Protein AF-A0A946QIL7-F1 (afdb_monomer)

Nearest PDB structures (foldseek):
  7bkb-assembly1_C  TM=8.533E-01 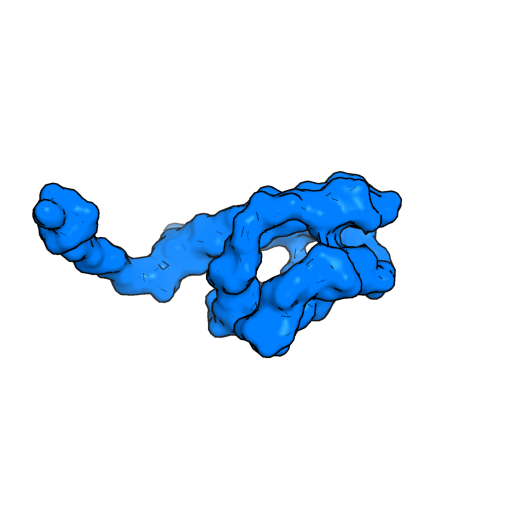 e=1.113E-04  Methanospirillum hungatei JF-1
  5odc-assembly1_I  TM=8.440E-01  e=1.520E-04  Methanothermococcus thermolithotrophicus DSM 2095
  5odh-assembly1_C  TM=8.431E-01  e=1.520E-04  Methanothermococcus thermolithotrophicus DSM 2095
  6wu6-assembly1_B  TM=7.320E-01  e=3.383E-02  Escherichia coli
  8bqs-assembly1_CB  TM=7.536E-01  e=4.317E-01  Tetrahymena thermophila SB210

Secondary structure (DSSP, 8-state):
-HHHHHHHHHHHHHHHHTTT-----HHHHT-TTGGG-SS-HHHHHHHHHHT-HHHHHHS-TTTT-----HHHHT-TT---HHHHHHHHHHHHHHHH-------GGGG-

Radius of gyration: 14.67 Å; Cα contacts (8 Å, |Δi|>4): 109; chains: 1; bounding box: 36×45×31 Å

Solvent-accessible surface area (backbone atoms only — not comparable to full-atom values): 6404 Å² total; per-residue (Å²): 115,69,66,61,56,52,56,52,53,58,52,50,52,45,27,61,61,49,57,82,64,81,74,81,41,57,38,36,77,56,39,86,50,44,90,80,31,80,46,44,58,42,54,47,50,50,37,44,63,73,60,42,54,70,60,59,65,68,48,53,32,52,73,66,58,80,71,78,47,53,38,24,77,62,31,95,75,65,37,58,50,48,59,41,35,52,49,52,42,53,48,39,51,78,73,73,48,77,77,77,76,81,63,80,70,81,84,110

Sequence (108 aa):
MEDLKQKQSLFKDVQKMVQSCIQCGTCSSSCLAVPAMEHTPRHIWRLVQLGYKEEVLNSKTFIYCASCYYCTLRCPRGLPLTQAMAKLKEIAVKTNLKKHKSSMNFYK

Foldseek 3Di:
DVLVVVLLVLLVVLLVLLLPPPLPCQQQVQDPLNVVFQDGLSRLSVCSPVVVLVCSLPRCRLVSDPLPCRSQVPRPVNGPSSVSSVSSVVSSVSPPDDPDPPPPPVVD

Mean predicted aligned error: 6.29 Å

Structure (mmCIF, N/CA/C/O backbone):
data_AF-A0A946QIL7-F1
#
_entry.id   AF-A0A946QIL7-F1
#
loop_
_atom_site.group_PDB
_atom_site.id
_atom_site.type_symbol
_atom_site.label_atom_id
_atom_site.label_alt_id
_atom_site.label_comp_id
_atom_site.label_asym_id
_atom_site.label_entity_id
_atom_site.label_seq_id
_atom_site.pdbx_PDB_ins_code
_atom_site.Cartn_x
_atom_site.Cartn_y
_atom_site.Cartn_z
_atom_site.occupancy
_atom_site.B_iso_or_equiv
_atom_site.auth_seq_id
_atom_site.auth_comp_id
_atom_site.auth_asym_id
_atom_site.auth_atom_id
_atom_site.pdbx_PDB_model_num
ATOM 1 N N . MET A 1 1 ? -21.177 -0.981 17.655 1.00 44.94 1 MET A N 1
ATOM 2 C CA . MET A 1 1 ? -21.022 -2.192 16.808 1.00 44.94 1 MET A CA 1
ATOM 3 C C . MET A 1 1 ? -20.961 -1.851 15.316 1.00 44.94 1 MET A C 1
ATOM 5 O O . MET A 1 1 ? -20.203 -2.516 14.618 1.00 44.94 1 MET A O 1
ATOM 9 N N . GLU A 1 2 ? -21.653 -0.802 14.843 1.00 56.47 2 GLU A N 1
ATOM 10 C CA . GLU A 1 2 ? -21.508 -0.214 13.492 1.00 56.47 2 GLU A CA 1
ATOM 11 C C . GLU A 1 2 ? -20.044 0.022 13.067 1.00 56.47 2 GLU A C 1
ATOM 13 O O . GLU A 1 2 ? -19.617 -0.440 12.008 1.00 56.47 2 GLU A O 1
ATOM 18 N N . ASP A 1 3 ? -19.241 0.655 13.934 1.00 60.06 3 ASP A N 1
ATOM 19 C CA . ASP A 1 3 ? -17.868 1.062 13.603 1.00 60.06 3 ASP A CA 1
ATOM 20 C C . ASP A 1 3 ? -16.953 -0.117 13.249 1.00 60.06 3 ASP A C 1
ATOM 22 O O . ASP A 1 3 ? -16.141 -0.027 12.335 1.00 60.06 3 ASP A O 1
ATOM 26 N N . LEU A 1 4 ? -17.086 -1.262 13.926 1.00 61.38 4 LEU A N 1
ATOM 27 C CA . LEU A 1 4 ? -16.249 -2.445 13.680 1.00 61.38 4 LEU A CA 1
ATOM 28 C C . LEU A 1 4 ? -16.564 -3.104 12.330 1.00 61.38 4 LEU A C 1
ATOM 30 O O . LEU A 1 4 ? -15.641 -3.507 11.617 1.00 61.38 4 LEU A O 1
ATOM 34 N N . LYS A 1 5 ? -17.845 -3.159 11.943 1.00 62.53 5 LYS A N 1
ATOM 35 C CA . LYS A 1 5 ? -18.263 -3.661 10.625 1.00 62.53 5 LYS A CA 1
ATOM 36 C C . LYS A 1 5 ? -17.772 -2.739 9.510 1.00 62.53 5 LYS A C 1
ATOM 38 O O . LYS A 1 5 ? -17.243 -3.219 8.506 1.00 62.53 5 LYS A O 1
ATOM 43 N N . GLN A 1 6 ? -17.840 -1.425 9.722 1.00 67.06 6 GLN A N 1
ATOM 44 C CA . GLN A 1 6 ? -17.341 -0.451 8.757 1.00 67.06 6 GLN A CA 1
ATOM 45 C C . GLN A 1 6 ? -15.816 -0.530 8.596 1.00 67.06 6 GLN A C 1
ATOM 47 O O . GLN A 1 6 ? -15.319 -0.570 7.468 1.00 67.06 6 GLN A O 1
ATOM 52 N N . LYS A 1 7 ? -15.069 -0.692 9.697 1.00 64.81 7 LYS A N 1
ATOM 53 C CA . LYS A 1 7 ? -13.620 -0.961 9.672 1.00 64.81 7 LYS A CA 1
ATOM 54 C C . LYS A 1 7 ? -13.261 -2.196 8.846 1.00 64.81 7 LYS A C 1
ATOM 56 O O . LYS A 1 7 ? -12.256 -2.193 8.140 1.00 64.81 7 LYS A O 1
ATOM 61 N N . GLN A 1 8 ? -14.058 -3.257 8.965 1.00 71.56 8 GLN A N 1
ATOM 62 C CA . GLN A 1 8 ? -13.854 -4.503 8.229 1.00 71.56 8 GLN A CA 1
ATOM 63 C C . GLN A 1 8 ? -14.110 -4.319 6.728 1.00 71.56 8 GLN A C 1
ATOM 65 O O . GLN A 1 8 ? -13.346 -4.826 5.909 1.00 71.56 8 GLN A O 1
ATOM 70 N N . SER A 1 9 ? -15.157 -3.567 6.371 1.00 83.00 9 SER A N 1
ATOM 71 C CA . SER A 1 9 ? -15.525 -3.316 4.974 1.00 83.00 9 SER A CA 1
ATOM 72 C C . SER A 1 9 ? -14.447 -2.535 4.213 1.00 83.00 9 SER A C 1
ATOM 74 O O . SER A 1 9 ? -13.991 -2.997 3.172 1.00 83.00 9 SER A O 1
ATOM 76 N N . LEU A 1 10 ? -13.938 -1.438 4.788 1.00 86.75 10 LEU A N 1
ATOM 77 C CA . LEU A 1 10 ? -12.943 -0.579 4.137 1.00 86.75 10 LEU A CA 1
ATOM 78 C C . LEU A 1 10 ? -11.599 -1.291 3.930 1.00 86.75 10 LEU A C 1
ATOM 80 O O . LEU A 1 10 ? -10.949 -1.126 2.900 1.00 86.75 10 LEU A O 1
ATOM 84 N N . PHE A 1 11 ? -11.172 -2.106 4.900 1.00 92.12 11 PHE A N 1
ATOM 85 C CA . PHE A 1 11 ? -9.936 -2.879 4.763 1.00 92.12 11 PHE A CA 1
ATOM 86 C C . PHE A 1 11 ? -10.051 -3.945 3.665 1.00 92.12 11 PHE A C 1
ATOM 88 O O . PHE A 1 11 ? -9.096 -4.184 2.924 1.00 92.12 11 PHE A O 1
ATOM 95 N N . LYS A 1 12 ? -11.236 -4.548 3.514 1.00 94.62 12 LYS A N 1
ATOM 96 C CA . LYS A 1 12 ? -11.506 -5.536 2.464 1.00 94.62 12 LYS A CA 1
ATOM 97 C C . LYS A 1 12 ? -11.393 -4.930 1.063 1.00 94.62 12 LYS A C 1
ATOM 99 O O . LYS A 1 12 ? -10.975 -5.628 0.141 1.00 94.62 12 LYS A O 1
ATOM 104 N N . ASP A 1 13 ? -11.695 -3.645 0.898 1.00 95.12 13 ASP A N 1
ATOM 105 C CA . ASP A 1 13 ? -11.495 -2.948 -0.377 1.00 95.12 13 ASP A CA 1
ATOM 106 C C . ASP A 1 13 ? -10.008 -2.842 -0.729 1.00 95.12 13 ASP A C 1
ATOM 108 O O . ASP A 1 13 ? -9.614 -3.185 -1.843 1.00 95.12 13 ASP A O 1
ATOM 112 N N . VAL A 1 14 ? -9.159 -2.484 0.241 1.00 96.19 14 VAL A N 1
ATOM 113 C CA . VAL A 1 14 ? -7.698 -2.484 0.050 1.00 96.19 14 VAL A CA 1
ATOM 114 C C . VAL A 1 14 ? -7.193 -3.887 -0.281 1.00 96.19 14 VAL A C 1
ATOM 116 O O . VAL A 1 14 ? -6.375 -4.050 -1.185 1.00 96.19 14 VAL A O 1
ATOM 119 N N . GLN A 1 15 ? -7.713 -4.915 0.395 1.00 97.06 15 GLN A N 1
ATOM 120 C CA . GLN A 1 15 ? -7.352 -6.307 0.126 1.00 97.06 15 GLN A CA 1
ATOM 121 C C . GLN A 1 15 ? -7.672 -6.717 -1.317 1.00 97.06 15 GLN A C 1
ATOM 123 O O . GLN A 1 15 ? -6.831 -7.337 -1.966 1.00 97.06 15 GLN A O 1
ATOM 128 N N . LYS A 1 16 ? -8.831 -6.315 -1.856 1.00 97.50 16 LYS A N 1
ATOM 129 C CA . LYS A 1 16 ? -9.183 -6.535 -3.270 1.00 97.50 16 LYS A CA 1
ATOM 130 C C . LYS A 1 16 ? -8.216 -5.821 -4.217 1.00 97.50 16 LYS A C 1
ATOM 132 O O . LYS A 1 16 ? -7.772 -6.428 -5.187 1.00 97.50 16 LYS A O 1
ATOM 137 N N . MET A 1 17 ? -7.831 -4.576 -3.914 1.00 97.69 17 MET A N 1
ATOM 138 C CA . MET A 1 17 ? -6.898 -3.795 -4.747 1.00 97.69 17 MET A CA 1
ATOM 139 C C . MET A 1 17 ? -5.530 -4.465 -4.917 1.00 97.69 17 MET A C 1
ATOM 141 O O . MET A 1 17 ? -4.854 -4.213 -5.910 1.00 97.69 17 MET A O 1
ATOM 145 N N . VAL A 1 18 ? -5.105 -5.295 -3.957 1.00 97.50 18 VAL A N 1
ATOM 146 C CA . VAL A 1 18 ? -3.799 -5.976 -3.978 1.00 97.50 18 VAL A CA 1
ATOM 147 C C . VAL A 1 18 ? -3.907 -7.502 -4.038 1.00 97.50 18 VAL A C 1
ATOM 149 O O . VAL A 1 18 ? -2.899 -8.193 -3.888 1.00 97.50 18 VAL A O 1
ATOM 152 N N . GLN A 1 19 ? -5.100 -8.051 -4.291 1.00 97.00 19 GLN A N 1
ATOM 153 C CA . GLN A 1 19 ? -5.350 -9.495 -4.240 1.00 97.00 19 GLN A CA 1
ATOM 154 C C . GLN A 1 19 ? -4.452 -10.268 -5.213 1.00 97.00 19 GLN A C 1
ATOM 156 O O . GLN A 1 19 ? -3.900 -11.300 -4.845 1.00 97.00 19 GLN A O 1
ATOM 161 N N . SER A 1 20 ? -4.221 -9.731 -6.416 1.00 97.50 20 SER A N 1
ATOM 162 C CA . SER A 1 20 ? -3.366 -10.350 -7.435 1.00 97.50 20 SER A CA 1
ATOM 163 C C . SER A 1 20 ? -1.871 -10.034 -7.291 1.00 97.50 20 SER A C 1
ATOM 165 O O . SER A 1 20 ? -1.112 -10.215 -8.249 1.00 97.50 20 SER A O 1
ATOM 167 N N . CYS A 1 21 ? -1.430 -9.527 -6.132 1.00 98.19 21 CYS A N 1
ATOM 168 C CA . CYS A 1 21 ? -0.014 -9.325 -5.835 1.00 98.19 21 CYS A CA 1
ATOM 169 C C . CYS A 1 21 ? 0.725 -10.667 -5.762 1.00 98.19 21 CYS A C 1
ATOM 171 O O . CYS A 1 21 ? 0.361 -11.554 -4.992 1.00 98.19 21 CYS A O 1
ATOM 173 N N . ILE A 1 22 ? 1.806 -10.773 -6.536 1.00 98.12 22 ILE A N 1
ATOM 174 C CA . ILE A 1 22 ? 2.657 -11.969 -6.645 1.00 98.12 22 ILE A CA 1
ATOM 175 C C . ILE A 1 22 ? 3.928 -11.890 -5.784 1.00 98.12 22 ILE A C 1
ATOM 177 O O . ILE A 1 22 ? 4.849 -12.672 -5.970 1.00 98.12 22 ILE A O 1
ATOM 181 N N . GLN A 1 23 ? 4.023 -10.907 -4.882 1.00 98.38 23 GLN A N 1
ATOM 182 C CA . GLN A 1 23 ? 5.161 -10.741 -3.963 1.00 98.38 23 GLN A CA 1
ATOM 183 C C . GLN A 1 23 ? 6.545 -10.571 -4.637 1.00 98.38 23 GLN A C 1
ATOM 185 O O . GLN A 1 23 ? 7.573 -10.817 -4.012 1.00 98.38 23 GLN A O 1
ATOM 190 N N . CYS A 1 24 ? 6.590 -10.053 -5.873 1.00 98.38 24 CYS A N 1
ATOM 191 C CA . CYS A 1 24 ? 7.826 -9.848 -6.650 1.00 98.38 24 CYS A CA 1
ATOM 192 C C . CYS A 1 24 ? 8.829 -8.846 -6.045 1.00 98.38 24 CYS A C 1
ATOM 194 O O . CYS A 1 24 ? 10.004 -8.873 -6.382 1.00 98.38 24 CYS A O 1
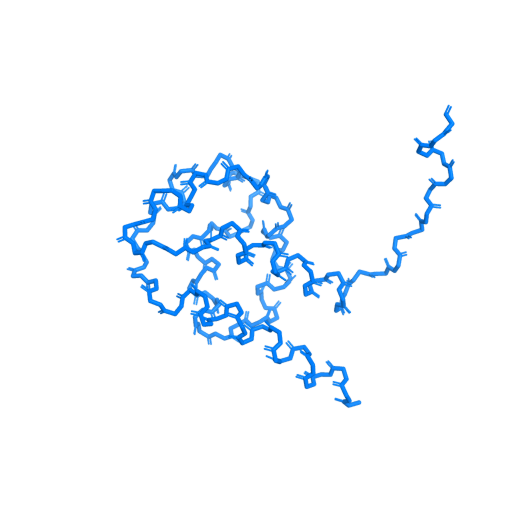ATOM 196 N N . GLY A 1 25 ? 8.383 -7.932 -5.175 1.00 97.75 25 GLY A N 1
ATOM 197 C CA . GLY A 1 25 ? 9.265 -6.979 -4.489 1.00 97.75 25 GLY A CA 1
ATOM 198 C C . GLY A 1 25 ? 9.649 -5.709 -5.254 1.00 97.75 25 GLY A C 1
ATOM 199 O O . GLY A 1 25 ? 10.247 -4.828 -4.642 1.00 97.75 25 GLY A O 1
ATOM 200 N N . THR A 1 26 ? 9.227 -5.526 -6.512 1.00 98.38 26 THR A N 1
ATOM 201 C CA . THR A 1 26 ? 9.513 -4.308 -7.305 1.00 98.38 26 THR A CA 1
ATOM 202 C C . THR A 1 26 ? 9.090 -3.014 -6.603 1.00 98.38 26 THR A C 1
ATOM 204 O O . THR A 1 26 ? 9.747 -1.980 -6.708 1.00 98.38 26 THR A O 1
ATOM 207 N N . CYS A 1 27 ? 7.989 -3.055 -5.849 1.00 97.81 27 CYS A N 1
ATOM 208 C CA . CYS A 1 27 ? 7.527 -1.906 -5.076 1.00 97.81 27 CYS A CA 1
ATOM 209 C C . CYS A 1 27 ? 8.467 -1.548 -3.917 1.00 97.81 27 CYS A C 1
ATOM 211 O O . CYS A 1 27 ? 8.650 -0.363 -3.655 1.00 97.81 27 CYS A O 1
ATOM 213 N N . SER A 1 28 ? 9.071 -2.539 -3.253 1.00 97.44 28 SER A N 1
ATOM 214 C CA . SER A 1 28 ? 10.041 -2.307 -2.181 1.00 97.44 28 SER A CA 1
ATOM 215 C 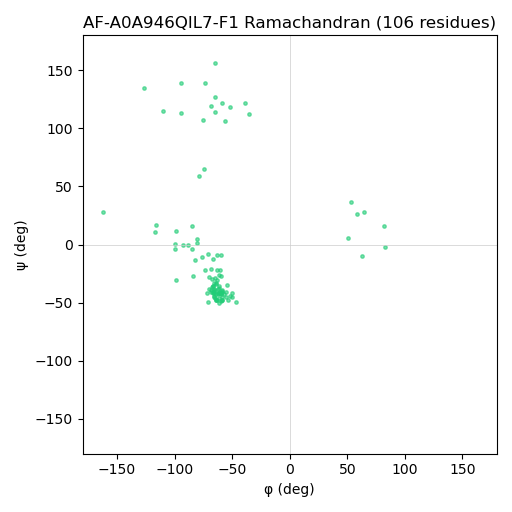C . SER A 1 28 ? 11.358 -1.773 -2.735 1.00 97.44 28 SER A C 1
ATOM 217 O O . SER A 1 28 ? 11.883 -0.821 -2.178 1.00 97.44 28 SER A O 1
ATOM 219 N N . SER A 1 29 ? 11.856 -2.305 -3.857 1.00 97.19 29 SER A N 1
ATOM 220 C CA . SER A 1 29 ? 13.083 -1.781 -4.477 1.00 97.19 29 SER A CA 1
ATOM 221 C C . SER A 1 29 ? 12.913 -0.367 -5.042 1.00 97.19 29 SER A C 1
ATOM 223 O O . SER A 1 29 ? 13.861 0.407 -5.061 1.00 97.19 29 SER A O 1
ATOM 225 N N . SER A 1 30 ? 11.701 -0.004 -5.471 1.00 96.75 30 SER A N 1
ATOM 226 C CA . SER A 1 30 ? 11.405 1.332 -6.008 1.00 96.75 30 SER A CA 1
ATOM 227 C C . SER A 1 30 ? 11.147 2.395 -4.933 1.00 96.75 30 SER A C 1
ATOM 229 O O . SER A 1 30 ? 11.039 3.577 -5.259 1.00 96.75 30 SER A O 1
ATOM 231 N N . CYS A 1 31 ? 10.942 2.006 -3.673 1.00 97.19 31 CYS A N 1
ATOM 232 C CA . CYS A 1 31 ? 10.486 2.920 -2.633 1.00 97.19 31 CYS A CA 1
ATOM 233 C C . CYS A 1 31 ? 11.667 3.498 -1.843 1.00 97.19 31 CYS A C 1
ATOM 235 O O . CYS A 1 31 ? 12.314 2.801 -1.070 1.00 97.19 31 CYS A O 1
ATOM 237 N N . LEU A 1 32 ? 11.885 4.809 -1.981 1.00 94.94 32 LEU A N 1
ATOM 238 C CA . LEU A 1 32 ? 12.952 5.536 -1.279 1.00 94.94 32 LEU A CA 1
ATOM 239 C C . LEU A 1 32 ? 12.723 5.644 0.237 1.00 94.94 32 LEU A C 1
ATOM 241 O O . LEU A 1 32 ? 13.667 5.852 0.988 1.00 94.94 32 LEU A O 1
ATOM 245 N N . ALA A 1 33 ? 11.476 5.500 0.691 1.00 95.56 33 ALA A N 1
ATOM 246 C CA . ALA A 1 33 ? 11.104 5.628 2.099 1.00 95.56 33 ALA A CA 1
ATOM 247 C C . ALA A 1 33 ? 11.293 4.332 2.907 1.00 95.56 33 ALA A C 1
ATOM 249 O O . ALA A 1 33 ? 11.097 4.348 4.118 1.00 95.56 33 ALA A O 1
ATOM 250 N N . VAL A 1 34 ? 11.687 3.221 2.267 1.00 95.69 34 VAL A N 1
ATOM 251 C CA . VAL A 1 34 ? 11.892 1.922 2.933 1.00 95.69 34 VAL A CA 1
ATOM 252 C C . VAL A 1 34 ? 12.781 1.997 4.180 1.00 95.69 34 VAL A C 1
ATOM 254 O O . VAL A 1 34 ? 12.391 1.384 5.170 1.00 95.69 34 VAL A O 1
ATOM 257 N N . PRO A 1 35 ? 13.899 2.753 4.211 1.00 94.88 35 PRO A N 1
ATOM 258 C CA . PRO A 1 35 ? 14.739 2.842 5.409 1.00 94.88 35 PRO A CA 1
ATOM 259 C C . PRO A 1 35 ? 14.024 3.401 6.649 1.00 94.88 35 PRO A C 1
ATOM 261 O O . PRO A 1 35 ? 14.465 3.152 7.763 1.00 94.88 35 PRO A O 1
ATOM 264 N N . ALA A 1 36 ? 12.934 4.152 6.463 1.00 93.50 36 ALA A N 1
ATOM 265 C CA . ALA A 1 36 ? 12.139 4.731 7.545 1.00 93.50 36 ALA A CA 1
ATOM 266 C C . ALA A 1 36 ? 10.868 3.921 7.872 1.00 93.50 36 ALA A C 1
ATOM 268 O O . ALA A 1 36 ? 10.133 4.285 8.785 1.00 93.50 36 ALA A O 1
ATOM 269 N N . MET A 1 37 ? 10.569 2.858 7.118 1.00 93.81 37 MET A N 1
ATOM 270 C CA . MET A 1 37 ? 9.357 2.053 7.286 1.00 93.81 37 MET A CA 1
ATOM 271 C C . MET A 1 37 ? 9.605 0.838 8.188 1.00 93.81 37 MET A C 1
ATOM 273 O O . MET A 1 37 ? 10.589 0.128 8.012 1.00 93.81 37 MET A O 1
ATOM 277 N N . GLU A 1 38 ? 8.656 0.525 9.078 1.00 94.38 38 GLU A N 1
ATOM 278 C CA . GLU A 1 38 ? 8.683 -0.712 9.884 1.00 94.38 38 GLU A CA 1
ATOM 279 C C . GLU A 1 38 ? 8.517 -1.969 9.011 1.00 94.38 38 GLU A C 1
ATOM 281 O O . GLU A 1 38 ? 9.125 -3.016 9.243 1.00 94.38 38 GLU A O 1
ATOM 286 N N . HIS A 1 39 ? 7.701 -1.868 7.962 1.00 96.19 39 HIS A N 1
ATOM 287 C CA . HIS A 1 39 ? 7.504 -2.923 6.982 1.00 96.19 39 HIS A CA 1
ATOM 288 C C . HIS A 1 39 ? 7.739 -2.382 5.577 1.00 96.19 39 HIS A C 1
ATOM 290 O O . HIS A 1 39 ? 7.232 -1.337 5.191 1.00 96.19 39 HIS A O 1
ATOM 296 N N . THR A 1 40 ? 8.474 -3.123 4.749 1.00 97.00 40 THR A N 1
ATOM 297 C CA . THR A 1 40 ? 8.600 -2.739 3.336 1.00 97.00 40 THR A CA 1
ATOM 298 C C . THR A 1 40 ? 7.238 -2.832 2.625 1.00 97.00 40 THR A C 1
ATOM 300 O O . THR A 1 40 ? 6.396 -3.638 3.039 1.00 97.00 40 THR A O 1
ATOM 303 N N . PRO A 1 41 ? 7.010 -2.105 1.512 1.00 96.94 41 PRO A N 1
ATOM 304 C CA . PRO A 1 41 ? 5.761 -2.189 0.753 1.00 96.94 41 PRO A CA 1
ATOM 305 C C . PRO A 1 41 ? 5.344 -3.626 0.416 1.00 96.94 41 PRO A C 1
ATOM 307 O O . PRO A 1 41 ? 4.199 -3.999 0.650 1.00 96.94 41 PRO A O 1
ATOM 310 N N . ARG A 1 42 ? 6.280 -4.468 -0.050 1.00 97.94 42 ARG A N 1
ATOM 311 C CA . ARG A 1 42 ? 6.034 -5.900 -0.300 1.00 97.94 42 ARG A CA 1
ATOM 312 C C . ARG A 1 42 ? 5.466 -6.603 0.935 1.00 97.94 42 ARG A C 1
ATOM 314 O O . ARG A 1 42 ? 4.477 -7.324 0.823 1.00 97.94 42 ARG A O 1
ATOM 321 N N . HIS A 1 43 ? 6.082 -6.377 2.094 1.00 97.75 43 HIS A N 1
ATOM 322 C CA . HIS A 1 43 ? 5.679 -7.026 3.336 1.00 97.75 43 HIS A CA 1
ATOM 323 C C . HIS A 1 43 ? 4.279 -6.575 3.772 1.00 97.75 43 HIS A C 1
ATOM 325 O O . HIS A 1 43 ? 3.428 -7.424 4.022 1.00 97.75 43 HIS A O 1
ATOM 331 N N . ILE A 1 44 ? 3.986 -5.269 3.726 1.00 97.31 44 ILE A N 1
ATOM 332 C CA . ILE A 1 44 ? 2.633 -4.753 3.988 1.00 97.31 44 ILE A CA 1
ATOM 333 C C . ILE A 1 44 ? 1.599 -5.405 3.076 1.00 97.31 44 ILE A C 1
ATOM 335 O O . ILE A 1 44 ? 0.551 -5.834 3.552 1.00 97.31 44 ILE A O 1
ATOM 339 N N . TRP A 1 45 ? 1.878 -5.537 1.777 1.00 97.75 45 TRP A N 1
ATOM 340 C CA . TRP A 1 45 ? 0.928 -6.177 0.867 1.00 97.75 45 TRP A CA 1
ATOM 341 C C . TRP A 1 45 ? 0.689 -7.642 1.201 1.00 97.75 45 TRP A C 1
ATOM 343 O O . TRP A 1 45 ? -0.434 -8.115 1.043 1.00 97.75 45 TRP A O 1
ATOM 353 N N . ARG A 1 46 ? 1.702 -8.352 1.714 1.00 98.12 46 ARG A N 1
ATOM 354 C CA . ARG A 1 46 ? 1.509 -9.717 2.205 1.00 98.12 46 ARG A CA 1
ATOM 355 C C . ARG A 1 46 ? 0.584 -9.746 3.420 1.00 98.12 46 ARG A C 1
ATOM 357 O O . ARG A 1 46 ? -0.350 -10.541 3.430 1.00 98.12 46 ARG A O 1
ATOM 364 N N . LEU A 1 47 ? 0.796 -8.863 4.394 1.00 97.69 47 LEU A N 1
ATOM 365 C CA . LEU A 1 47 ? -0.056 -8.764 5.584 1.00 97.69 47 LEU A CA 1
ATOM 366 C C . LEU A 1 47 ? -1.504 -8.405 5.220 1.00 97.69 47 LEU A C 1
ATOM 368 O O . LEU A 1 47 ? -2.445 -9.014 5.727 1.00 97.69 47 LEU A O 1
ATOM 372 N N . VAL A 1 48 ? -1.690 -7.484 4.270 1.00 97.19 48 VAL A N 1
ATOM 373 C CA . VAL A 1 48 ? -3.011 -7.130 3.729 1.00 97.19 48 VAL A CA 1
ATOM 374 C C . VAL A 1 48 ? -3.680 -8.332 3.061 1.00 97.19 48 VAL A C 1
ATOM 376 O O . VAL A 1 48 ? -4.846 -8.602 3.340 1.00 97.19 48 VAL A O 1
ATOM 379 N N . GLN A 1 49 ? -2.961 -9.086 2.221 1.00 97.00 49 GLN A N 1
ATOM 380 C CA . GLN A 1 49 ? -3.494 -10.298 1.586 1.00 97.00 49 GLN A CA 1
ATOM 381 C C . GLN A 1 49 ? -3.942 -11.340 2.618 1.00 97.00 49 GLN A C 1
ATOM 383 O O . GLN A 1 49 ? -4.994 -11.949 2.433 1.00 97.00 49 GLN A O 1
ATOM 388 N N . LEU A 1 50 ? -3.177 -11.509 3.700 1.00 96.81 50 LEU A N 1
ATOM 389 C CA . LEU A 1 50 ? -3.469 -12.449 4.786 1.00 96.81 50 LEU A CA 1
ATOM 390 C C . LEU A 1 50 ? -4.575 -11.965 5.737 1.00 96.81 50 LEU A C 1
ATOM 392 O O . LEU A 1 50 ? -5.066 -12.744 6.546 1.00 96.81 50 LEU A O 1
ATOM 396 N N . GLY A 1 51 ? -5.001 -10.705 5.631 1.00 95.06 51 GLY A N 1
ATOM 397 C CA . GLY A 1 51 ? -6.045 -10.148 6.487 1.00 95.06 51 GLY A CA 1
ATOM 398 C C . GLY A 1 51 ? -5.557 -9.688 7.864 1.00 95.06 51 GLY A C 1
ATOM 399 O O . GLY A 1 51 ? -6.392 -9.444 8.736 1.00 95.06 51 GLY A O 1
ATOM 400 N N . TYR A 1 52 ? -4.243 -9.515 8.070 1.00 95.06 52 TYR A N 1
ATOM 401 C CA . TYR A 1 52 ? -3.652 -9.011 9.320 1.00 95.06 52 TYR A CA 1
ATOM 402 C C . TYR A 1 52 ? -3.859 -7.500 9.485 1.00 95.06 52 TYR A C 1
ATOM 404 O O . TYR A 1 52 ? -2.935 -6.690 9.471 1.00 95.06 52 T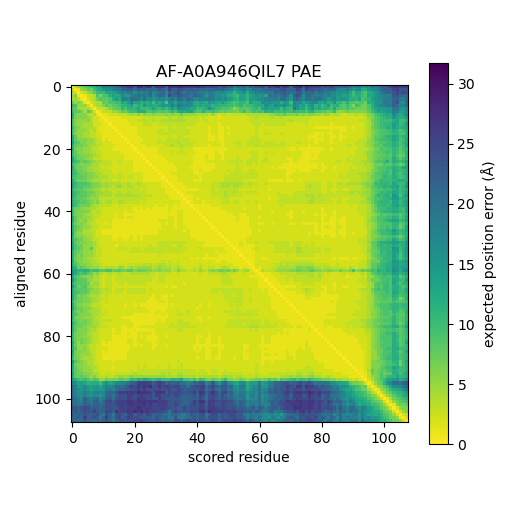YR A O 1
ATOM 412 N N . LYS A 1 53 ? -5.121 -7.103 9.617 1.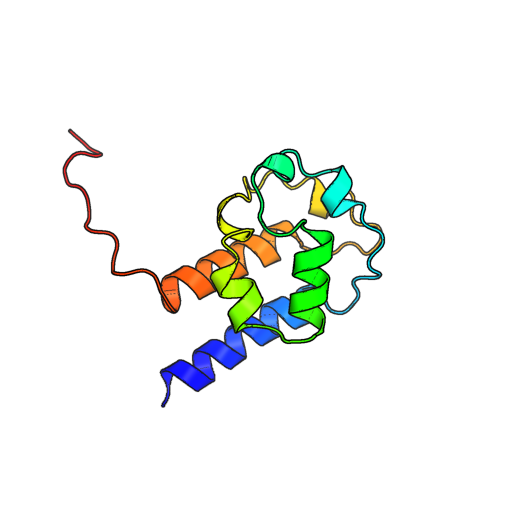00 91.81 53 LYS A N 1
ATOM 413 C CA . LYS A 1 53 ? -5.561 -5.708 9.646 1.00 91.81 53 LYS A CA 1
ATOM 414 C C . LYS A 1 53 ? -4.943 -4.899 10.782 1.00 91.81 53 LYS A C 1
ATOM 416 O O . LYS A 1 53 ? -4.455 -3.802 10.531 1.00 91.81 53 LYS A O 1
ATOM 421 N N . GLU A 1 54 ? -4.977 -5.415 12.009 1.00 90.31 54 GLU A N 1
ATOM 422 C CA . GLU A 1 54 ? -4.483 -4.677 13.179 1.00 90.31 54 GLU A CA 1
ATOM 423 C C . GLU A 1 54 ? -2.968 -4.442 13.089 1.00 90.31 54 GLU A C 1
ATOM 425 O O . GLU A 1 54 ? -2.498 -3.341 13.355 1.00 90.31 54 GLU A O 1
ATOM 430 N N . GLU A 1 55 ? -2.210 -5.429 12.609 1.00 92.44 55 GLU A N 1
ATOM 431 C CA . GLU A 1 55 ? -0.768 -5.300 12.371 1.00 92.44 55 GLU A CA 1
ATOM 432 C C . GLU A 1 55 ? -0.465 -4.246 11.295 1.00 92.44 55 GLU A C 1
ATOM 434 O O . GLU A 1 55 ? 0.324 -3.327 11.519 1.00 92.44 55 GLU A O 1
ATOM 439 N N . VAL A 1 56 ? -1.174 -4.295 10.159 1.00 94.00 56 VAL A N 1
ATOM 440 C CA . VAL A 1 56 ? -1.020 -3.304 9.081 1.00 94.00 56 VAL A CA 1
ATOM 441 C C . VAL A 1 56 ? -1.311 -1.890 9.580 1.00 94.00 56 VAL A C 1
ATOM 443 O O . VAL A 1 56 ? -0.523 -0.981 9.313 1.00 94.00 56 VAL A O 1
ATOM 446 N N . LEU A 1 57 ? -2.422 -1.694 10.297 1.00 90.88 57 LEU A N 1
ATOM 447 C CA . LEU A 1 57 ? -2.842 -0.377 10.781 1.00 90.88 57 LEU A CA 1
ATOM 448 C C . LEU A 1 57 ? -1.936 0.163 11.901 1.00 90.88 57 LEU A C 1
ATOM 450 O O . LEU A 1 57 ? -1.777 1.380 11.997 1.00 90.88 57 LEU A O 1
ATOM 454 N N . ASN A 1 58 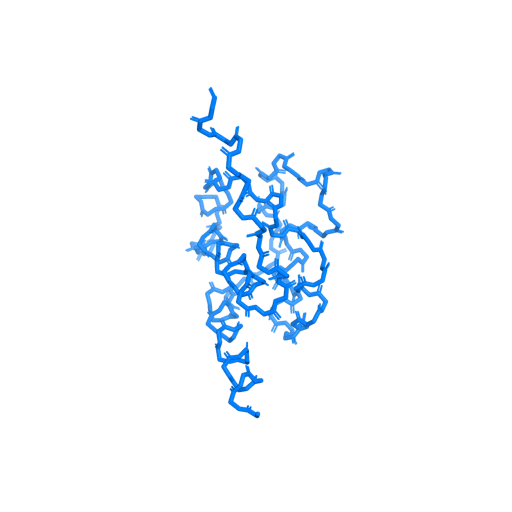? -1.298 -0.708 12.688 1.00 89.88 58 ASN A N 1
ATOM 455 C CA . ASN A 1 58 ? -0.373 -0.307 13.750 1.00 89.88 58 ASN A CA 1
ATOM 456 C C . ASN A 1 58 ? 1.060 -0.038 13.256 1.00 89.88 58 ASN A C 1
ATOM 458 O O . ASN A 1 58 ? 1.729 0.806 13.843 1.00 89.88 58 ASN A O 1
ATOM 462 N N . SER A 1 59 ? 1.500 -0.660 12.154 1.00 90.00 59 SER A N 1
ATOM 463 C CA . SER A 1 59 ? 2.881 -0.567 11.628 1.00 90.00 59 SER A CA 1
ATOM 464 C C . SER A 1 59 ? 3.355 0.821 11.163 1.00 90.00 59 SER A C 1
ATOM 466 O O . SER A 1 59 ? 4.490 0.974 10.714 1.00 90.00 59 SER A O 1
ATOM 468 N N . LYS A 1 60 ? 2.453 1.816 11.091 1.00 81.81 60 LYS A N 1
ATOM 469 C CA . LYS A 1 60 ? 2.679 3.189 10.573 1.00 81.81 60 LYS A CA 1
ATOM 470 C C . LYS A 1 60 ? 3.348 3.297 9.192 1.00 81.81 60 LYS A C 1
ATOM 472 O O . LYS A 1 60 ? 3.575 4.403 8.710 1.00 81.81 60 LYS A O 1
ATOM 477 N N . THR A 1 61 ? 3.589 2.193 8.489 1.00 91.50 61 THR A N 1
ATOM 478 C CA . THR A 1 61 ? 4.313 2.161 7.212 1.00 91.50 61 THR A CA 1
ATOM 479 C C . THR A 1 61 ? 3.629 3.030 6.162 1.00 91.50 61 THR A C 1
ATOM 481 O O . THR A 1 61 ? 4.277 3.776 5.427 1.00 91.50 61 THR A O 1
ATOM 484 N N . PHE A 1 62 ? 2.296 2.983 6.117 1.00 92.19 62 PHE A N 1
ATOM 485 C CA . PHE A 1 62 ? 1.509 3.784 5.189 1.00 92.19 62 PHE A CA 1
ATOM 486 C C . PHE A 1 62 ? 1.701 5.291 5.413 1.00 92.19 62 PHE A C 1
ATOM 488 O O . PHE A 1 62 ? 1.581 6.035 4.446 1.00 92.19 62 PHE A O 1
ATOM 495 N N . ILE A 1 63 ? 2.050 5.758 6.620 1.00 92.62 63 ILE A N 1
ATOM 496 C CA . ILE A 1 63 ? 2.286 7.181 6.925 1.00 92.62 63 ILE A CA 1
ATOM 497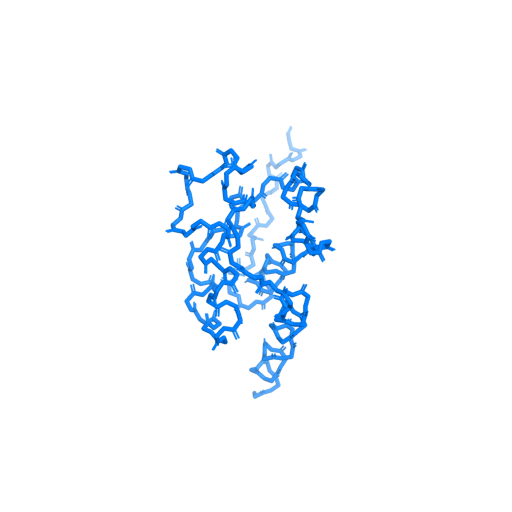 C C . ILE A 1 63 ? 3.487 7.709 6.131 1.00 92.62 63 ILE A C 1
ATOM 499 O O . ILE A 1 63 ? 3.383 8.771 5.519 1.00 92.62 63 ILE A O 1
ATOM 503 N N . TYR A 1 64 ? 4.563 6.923 6.041 1.00 94.50 64 TYR A N 1
ATOM 504 C CA . TYR A 1 64 ? 5.790 7.269 5.311 1.00 94.50 64 TYR A CA 1
ATOM 505 C C . TYR A 1 64 ? 5.635 7.269 3.783 1.00 94.50 64 TYR A C 1
ATOM 507 O O . TYR A 1 64 ? 6.540 7.686 3.061 1.00 94.50 64 TYR A O 1
ATOM 515 N N . CYS A 1 65 ? 4.500 6.808 3.250 1.00 95.75 65 CYS A N 1
ATOM 516 C CA . CYS A 1 65 ? 4.251 6.863 1.815 1.00 95.75 65 CYS A CA 1
ATOM 517 C C . CYS A 1 65 ? 4.159 8.325 1.339 1.00 95.75 65 CYS A C 1
ATOM 519 O O . CYS A 1 65 ? 3.200 9.027 1.667 1.00 95.75 65 CYS A O 1
ATOM 521 N N . ALA A 1 66 ? 5.112 8.751 0.507 1.00 95.69 66 ALA A N 1
ATOM 522 C CA . ALA A 1 66 ? 5.152 10.082 -0.109 1.00 95.69 66 ALA A CA 1
ATOM 523 C C . ALA A 1 66 ? 4.248 10.227 -1.351 1.00 95.69 66 ALA A C 1
ATOM 525 O O . ALA A 1 66 ? 4.293 11.242 -2.034 1.00 95.69 66 ALA A O 1
ATOM 526 N N . SER A 1 67 ? 3.458 9.201 -1.687 1.00 96.81 67 SER A N 1
ATOM 527 C CA . SER A 1 67 ? 2.584 9.192 -2.869 1.00 96.81 67 SER A CA 1
ATOM 528 C C . SER A 1 67 ? 3.299 9.517 -4.193 1.00 96.81 67 SER A C 1
ATOM 530 O O . SER A 1 67 ? 2.722 10.140 -5.073 1.00 96.81 67 SER A O 1
ATOM 532 N N . CYS A 1 68 ? 4.543 9.061 -4.370 1.00 97.25 68 CYS A N 1
ATOM 533 C CA . CYS A 1 68 ? 5.368 9.346 -5.555 1.00 97.25 68 CYS A CA 1
ATOM 534 C C . CYS A 1 68 ? 5.070 8.474 -6.795 1.00 97.25 68 CYS A C 1
ATOM 536 O O . CYS A 1 68 ? 5.764 8.581 -7.798 1.00 97.25 68 CYS A O 1
ATOM 538 N N . TYR A 1 69 ? 4.088 7.569 -6.726 1.00 97.69 69 TYR A N 1
ATOM 539 C CA . TYR A 1 69 ? 3.622 6.691 -7.819 1.00 97.69 69 TYR A CA 1
ATOM 540 C C . TYR A 1 69 ? 4.600 5.663 -8.416 1.00 97.69 69 TYR A C 1
ATOM 542 O O . TYR A 1 69 ? 4.142 4.751 -9.106 1.00 97.69 69 TYR A O 1
ATOM 550 N N . TYR A 1 70 ? 5.897 5.694 -8.096 1.00 97.94 70 TYR A N 1
ATOM 551 C CA . TYR A 1 70 ? 6.882 4.752 -8.652 1.00 97.94 70 TYR A CA 1
ATOM 552 C C . TYR A 1 70 ? 6.499 3.274 -8.510 1.00 97.94 70 TYR A C 1
ATOM 554 O O . TYR A 1 70 ? 6.627 2.503 -9.461 1.00 97.94 70 TYR A O 1
ATOM 562 N N . CYS A 1 71 ? 6.008 2.869 -7.337 1.00 97.75 71 CYS A N 1
ATOM 563 C CA . CYS A 1 71 ? 5.615 1.483 -7.089 1.00 97.75 71 CYS A CA 1
ATOM 564 C C . CYS A 1 71 ? 4.413 1.036 -7.935 1.00 97.75 71 CYS A C 1
ATOM 566 O O . CYS A 1 71 ? 4.357 -0.127 -8.325 1.00 97.75 71 CYS A O 1
ATOM 568 N N . THR A 1 72 ? 3.482 1.947 -8.228 1.00 98.12 72 THR A N 1
ATOM 569 C CA . THR A 1 72 ? 2.314 1.686 -9.079 1.00 98.12 72 THR A CA 1
ATOM 570 C C . THR A 1 72 ? 2.751 1.535 -10.533 1.00 98.12 72 THR A C 1
ATOM 572 O O . THR A 1 72 ? 2.429 0.535 -11.165 1.00 98.12 72 THR A O 1
ATOM 575 N N . LEU A 1 73 ? 3.561 2.475 -11.034 1.00 98.12 73 LEU A N 1
ATOM 576 C CA . LEU A 1 73 ? 4.035 2.479 -12.423 1.00 98.12 73 LEU A CA 1
ATOM 577 C C . LEU A 1 73 ? 4.919 1.274 -12.760 1.00 98.12 73 LEU A C 1
ATOM 579 O O . LEU A 1 73 ? 4.884 0.777 -13.879 1.00 98.12 73 LEU A O 1
ATOM 583 N N . ARG A 1 74 ? 5.711 0.790 -11.797 1.00 98.12 74 ARG A N 1
ATOM 584 C CA . ARG A 1 74 ? 6.616 -0.353 -11.994 1.00 98.12 74 ARG A CA 1
ATOM 585 C C . ARG A 1 74 ? 6.007 -1.70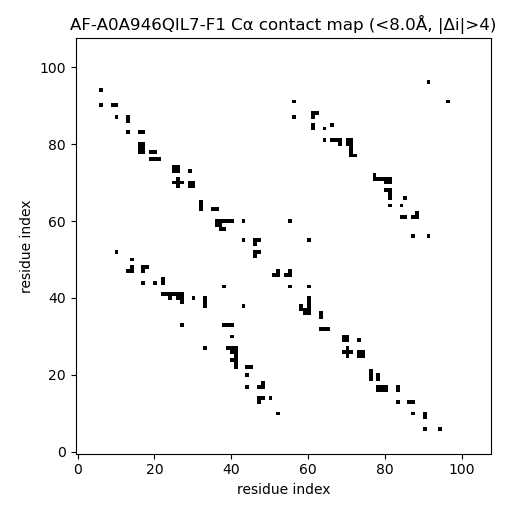1 -11.623 1.00 98.12 74 ARG A C 1
ATOM 587 O O . ARG A 1 74 ? 6.690 -2.716 -11.719 1.00 98.12 74 ARG A O 1
ATOM 594 N N . CYS A 1 75 ? 4.761 -1.749 -11.153 1.00 98.25 75 CYS A N 1
ATOM 595 C CA . CYS A 1 75 ? 4.162 -3.015 -10.753 1.00 98.25 75 CYS A CA 1
ATOM 596 C C . CYS A 1 75 ? 3.919 -3.903 -11.990 1.00 98.25 75 CYS A C 1
ATOM 598 O O . CYS A 1 75 ? 3.083 -3.544 -12.817 1.00 98.25 75 CYS A O 1
ATOM 600 N N . PRO A 1 76 ? 4.520 -5.108 -12.094 1.00 98.06 76 PRO A N 1
ATOM 601 C CA . PRO A 1 76 ? 4.291 -5.998 -13.241 1.00 98.06 76 PRO A CA 1
ATOM 602 C C . PRO A 1 76 ? 2.853 -6.544 -13.304 1.00 98.06 76 PRO A C 1
ATOM 604 O O . PRO A 1 76 ? 2.435 -7.122 -14.301 1.00 98.06 76 PRO A O 1
ATOM 607 N N . ARG A 1 77 ? 2.078 -6.380 -12.224 1.00 98.06 77 ARG A N 1
ATOM 608 C CA . ARG A 1 77 ? 0.658 -6.747 -12.143 1.00 98.06 77 ARG A CA 1
ATOM 609 C C . ARG A 1 77 ? -0.284 -5.554 -12.332 1.00 98.06 77 ARG A C 1
ATOM 611 O O . ARG A 1 77 ? -1.488 -5.748 -12.232 1.00 98.06 77 ARG A O 1
ATOM 618 N N . GLY A 1 78 ? 0.244 -4.347 -12.559 1.00 97.31 78 GLY A N 1
ATOM 619 C CA . GLY A 1 78 ? -0.558 -3.132 -12.742 1.00 97.31 78 GLY A CA 1
ATOM 620 C C . GLY A 1 78 ? -1.367 -2.721 -11.507 1.00 97.31 78 GLY A C 1
ATOM 621 O O . GLY A 1 78 ? -2.434 -2.130 -11.638 1.00 97.31 78 GLY A O 1
ATOM 622 N N . LEU A 1 79 ? -0.905 -3.069 -10.300 1.00 98.19 79 LEU A N 1
ATOM 623 C CA . LEU A 1 79 ? -1.661 -2.806 -9.074 1.00 98.19 79 LEU A CA 1
ATOM 624 C C . LEU A 1 79 ? -1.638 -1.314 -8.697 1.00 98.19 79 LEU A C 1
ATOM 626 O O . LEU A 1 79 ? -0.561 -0.710 -8.706 1.00 98.19 79 LEU A O 1
ATOM 630 N N . PRO A 1 80 ? -2.767 -0.734 -8.246 1.00 97.75 80 PRO A N 1
ATOM 631 C CA . PRO A 1 80 ? -2.857 0.664 -7.820 1.00 97.75 80 PRO A CA 1
ATOM 632 C C . PRO A 1 80 ? -2.297 0.872 -6.395 1.00 97.75 80 PRO A C 1
ATOM 634 O O . PRO A 1 80 ? -2.992 1.325 -5.485 1.00 97.75 80 PRO A O 1
ATOM 637 N N . LEU A 1 81 ? -1.021 0.533 -6.178 1.00 97.94 81 LEU A N 1
ATOM 638 C CA . LEU A 1 81 ? -0.382 0.472 -4.852 1.00 97.94 81 LEU A CA 1
ATOM 639 C C . LEU A 1 81 ? -0.369 1.818 -4.115 1.00 97.94 81 LEU A C 1
ATOM 641 O O . LEU A 1 81 ? -0.525 1.872 -2.896 1.00 97.94 81 LEU A O 1
ATOM 645 N N . THR A 1 82 ? -0.204 2.919 -4.844 1.00 97.94 82 THR A N 1
ATOM 646 C CA . THR A 1 82 ? -0.225 4.269 -4.265 1.00 97.94 82 THR A CA 1
ATOM 647 C C . THR A 1 82 ? -1.610 4.621 -3.729 1.00 97.94 82 THR A C 1
ATOM 649 O O . THR A 1 82 ? -1.725 5.144 -2.621 1.00 97.94 82 THR A O 1
ATOM 652 N N . GLN A 1 83 ? -2.666 4.261 -4.464 1.00 98.00 83 GLN A N 1
ATOM 653 C CA . GLN A 1 83 ? -4.044 4.448 -4.010 1.00 98.00 83 GLN A CA 1
ATOM 654 C C . GLN A 1 83 ? -4.362 3.527 -2.825 1.00 98.00 83 GLN A C 1
ATOM 656 O O . GLN A 1 83 ? -4.990 3.965 -1.865 1.00 98.00 83 GLN A O 1
ATOM 661 N N . ALA A 1 84 ? -3.865 2.285 -2.837 1.00 97.38 84 ALA A N 1
ATOM 662 C CA . ALA A 1 84 ? -4.006 1.361 -1.713 1.00 97.38 84 ALA A CA 1
ATOM 663 C C . ALA A 1 84 ? -3.357 1.916 -0.427 1.00 97.38 84 ALA A C 1
ATOM 665 O O . ALA A 1 84 ? -3.975 1.883 0.636 1.00 97.38 84 ALA A O 1
ATOM 666 N N . MET A 1 85 ? -2.159 2.514 -0.517 1.00 97.00 85 MET A N 1
ATOM 667 C CA . MET A 1 85 ? -1.523 3.198 0.622 1.00 97.00 85 MET A CA 1
ATOM 668 C C . MET A 1 85 ? -2.351 4.390 1.120 1.00 97.00 85 MET A C 1
ATOM 670 O O . MET A 1 85 ? -2.503 4.573 2.328 1.00 97.00 85 MET A O 1
ATOM 674 N N . ALA A 1 86 ? -2.913 5.195 0.212 1.00 95.88 86 ALA A N 1
ATOM 675 C CA . ALA A 1 86 ? -3.788 6.308 0.582 1.00 95.88 86 ALA A CA 1
ATOM 676 C C . ALA A 1 86 ? -5.061 5.822 1.298 1.00 95.88 86 ALA A C 1
ATOM 678 O O . ALA A 1 86 ? -5.478 6.418 2.289 1.00 95.88 86 ALA A O 1
ATOM 679 N N . LYS A 1 87 ? -5.634 4.696 0.860 1.00 95.25 87 LYS A N 1
ATOM 680 C CA . LYS A 1 87 ? -6.775 4.064 1.531 1.00 95.25 87 LYS A CA 1
ATOM 681 C C . LYS A 1 87 ? -6.416 3.544 2.920 1.00 95.25 87 LYS A C 1
ATOM 683 O O . LYS A 1 87 ? -7.191 3.753 3.846 1.00 95.25 87 LYS A O 1
ATOM 688 N N . LEU A 1 88 ? -5.230 2.960 3.110 1.00 94.31 88 LEU A N 1
ATOM 689 C CA . LEU A 1 88 ? -4.745 2.602 4.450 1.00 94.31 88 LEU A CA 1
ATOM 690 C C . LEU A 1 88 ? -4.619 3.832 5.364 1.00 94.31 88 L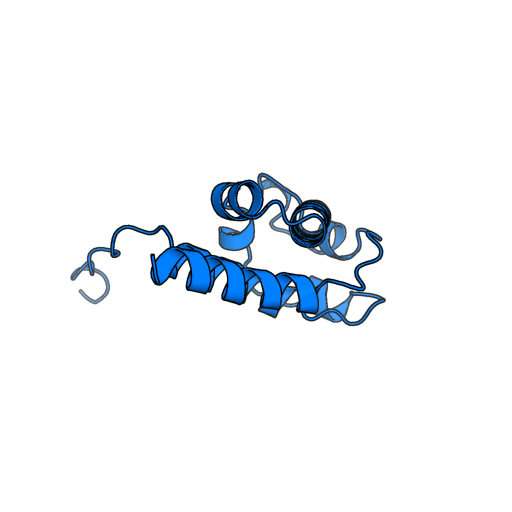EU A C 1
ATOM 692 O O . LEU A 1 88 ? -5.060 3.765 6.509 1.00 94.31 88 LEU A O 1
ATOM 696 N N . LYS A 1 89 ? -4.113 4.971 4.858 1.00 92.19 89 LYS A N 1
ATOM 697 C CA . LYS A 1 89 ? -4.105 6.248 5.604 1.00 92.19 89 LYS A CA 1
ATOM 698 C C . LYS A 1 89 ? -5.521 6.689 5.988 1.00 92.19 89 LYS A C 1
ATOM 700 O O . LYS A 1 89 ? -5.756 7.038 7.140 1.00 92.19 89 LYS A O 1
ATOM 705 N N . GLU A 1 90 ? -6.464 6.659 5.045 1.00 90.88 90 GLU A N 1
ATOM 706 C CA . GLU A 1 90 ? -7.866 7.037 5.274 1.00 90.88 90 GLU A CA 1
ATOM 707 C C . GLU A 1 90 ? -8.509 6.168 6.363 1.00 90.88 90 GLU A C 1
ATOM 709 O O . GLU A 1 90 ? -9.154 6.681 7.279 1.00 90.88 90 GLU A O 1
ATOM 714 N N . ILE A 1 91 ? -8.286 4.852 6.296 1.00 90.12 91 ILE A N 1
ATOM 715 C CA . ILE A 1 91 ? -8.743 3.904 7.312 1.00 90.12 91 ILE A CA 1
ATOM 716 C C . ILE A 1 91 ? -8.093 4.243 8.653 1.00 90.12 91 ILE A C 1
ATOM 718 O O . ILE A 1 91 ? -8.806 4.409 9.635 1.00 90.12 91 ILE A O 1
ATOM 722 N N . ALA A 1 92 ? -6.773 4.412 8.724 1.00 88.19 92 ALA A N 1
ATOM 723 C CA . ALA A 1 92 ? -6.080 4.743 9.970 1.00 88.19 92 ALA A CA 1
ATOM 724 C C . ALA A 1 92 ? -6.614 6.033 10.624 1.00 88.19 92 ALA A C 1
ATOM 726 O O . ALA A 1 92 ? -6.871 6.053 11.826 1.00 88.19 92 ALA A O 1
ATOM 727 N N . VAL A 1 93 ? -6.878 7.080 9.834 1.00 84.75 93 VAL A N 1
ATOM 728 C CA . VAL A 1 93 ? -7.478 8.334 10.322 1.00 84.75 93 VAL A CA 1
ATOM 729 C C . VAL A 1 93 ? -8.891 8.106 10.861 1.00 84.75 93 VAL A C 1
ATOM 731 O O . VAL A 1 93 ? -9.195 8.538 11.970 1.00 84.75 93 VAL A O 1
ATOM 734 N N . LYS A 1 94 ? -9.746 7.394 10.115 1.00 83.62 94 LYS A N 1
ATOM 735 C CA . LYS A 1 94 ? -11.124 7.084 10.537 1.00 83.62 94 LYS A CA 1
ATOM 736 C C . LYS A 1 94 ? -11.178 6.180 11.766 1.00 83.62 94 LYS A C 1
ATOM 738 O O . LYS A 1 94 ? -12.152 6.212 12.510 1.00 83.62 94 LYS A O 1
ATOM 743 N N . THR A 1 95 ? -10.166 5.336 11.952 1.00 76.31 95 THR A N 1
ATOM 744 C CA . THR A 1 95 ? -10.181 4.284 12.968 1.00 76.31 95 THR A CA 1
ATOM 745 C C . THR A 1 95 ? -9.436 4.624 14.243 1.00 76.31 95 THR A C 1
ATOM 747 O O . THR A 1 95 ? -9.817 4.061 15.274 1.00 76.31 95 THR A O 1
ATOM 750 N N . ASN A 1 96 ? -8.377 5.445 14.178 1.00 63.31 96 ASN A N 1
ATOM 751 C CA . ASN A 1 96 ? -7.426 5.532 15.284 1.00 63.31 96 ASN A CA 1
ATOM 752 C C . ASN A 1 96 ? -6.497 6.766 15.334 1.00 63.31 96 ASN A C 1
ATOM 754 O O . ASN A 1 96 ? -5.423 6.691 15.928 1.00 63.31 96 ASN A O 1
ATOM 758 N N . LEU A 1 97 ? -6.876 7.928 14.794 1.00 53.47 97 LEU A N 1
ATOM 759 C CA . LEU A 1 97 ? -6.191 9.175 15.162 1.00 53.47 97 LEU A CA 1
ATOM 760 C C . LEU A 1 97 ? -7.132 10.040 15.994 1.00 53.47 97 LEU A C 1
ATOM 762 O O . LEU A 1 97 ? -8.160 10.508 15.504 1.00 53.47 97 LEU A O 1
ATOM 766 N N . LYS A 1 98 ? -6.767 10.257 17.270 1.00 51.66 98 LYS A N 1
ATOM 767 C CA . LYS A 1 98 ? -7.296 11.360 18.088 1.00 51.66 98 LYS A CA 1
ATOM 768 C C . LYS A 1 98 ? -7.402 12.576 17.170 1.00 51.66 98 LYS A C 1
ATOM 770 O O . LYS A 1 98 ? -6.384 12.936 16.578 1.00 51.66 98 LYS A O 1
ATOM 775 N N . LYS A 1 99 ? -8.613 13.140 17.017 1.00 50.69 99 LYS A N 1
ATOM 776 C CA . LYS A 1 99 ? -8.889 14.326 16.185 1.00 50.69 99 LYS A CA 1
ATOM 777 C C . LYS A 1 99 ? -7.687 15.259 16.269 1.00 50.69 99 LYS A C 1
ATOM 779 O O . LYS A 1 99 ? -7.388 15.751 17.359 1.00 50.69 99 LYS A O 1
ATOM 784 N N . HIS A 1 100 ? -6.968 15.426 15.160 1.00 51.47 100 HIS A N 1
ATOM 785 C CA . HIS A 1 100 ? -5.844 16.349 15.103 1.00 51.47 100 HIS A CA 1
ATOM 786 C C . HIS A 1 100 ? -6.380 17.687 15.619 1.00 51.47 100 HIS A C 1
ATOM 788 O O . HIS A 1 100 ? -7.361 18.197 15.071 1.00 51.47 100 HIS A O 1
ATOM 794 N N . LYS A 1 101 ? -5.835 18.218 16.725 1.00 54.19 101 LYS A N 1
ATOM 795 C CA . LYS A 1 101 ? -6.203 19.573 17.141 1.00 54.19 101 LYS A CA 1
ATOM 796 C C . LYS A 1 101 ? -5.826 20.466 15.964 1.00 54.19 101 LYS A C 1
ATOM 798 O O . LYS A 1 101 ? -4.674 20.425 15.528 1.00 54.19 101 LYS A O 1
ATOM 803 N N . SER A 1 102 ? -6.798 21.197 15.422 1.00 56.44 102 SER A N 1
ATOM 804 C CA . SER A 1 102 ? -6.520 22.248 14.449 1.00 56.44 102 SER A CA 1
ATOM 805 C C . SER A 1 102 ? -5.535 23.200 15.119 1.00 56.44 102 SER A C 1
ATOM 807 O O . SER A 1 102 ? -5.882 23.872 16.091 1.00 56.44 102 SER A O 1
ATOM 809 N N . SER A 1 103 ? -4.272 23.163 14.701 1.00 61.78 103 SER A N 1
ATOM 810 C CA . SER A 1 103 ? -3.304 24.133 15.185 1.00 61.78 103 SER A CA 1
ATOM 811 C C . SER A 1 103 ? -3.620 25.435 14.468 1.00 61.78 103 SER A C 1
ATOM 813 O O . SER A 1 103 ? -3.350 25.567 13.276 1.00 61.78 103 SER A O 1
ATOM 815 N N . MET A 1 104 ? -4.199 26.398 15.188 1.00 62.53 104 MET A N 1
ATOM 816 C CA . MET A 1 104 ? -4.471 27.745 14.665 1.00 62.53 104 MET A CA 1
ATOM 817 C C . MET A 1 104 ? -3.196 28.478 14.207 1.00 62.53 104 MET A C 1
ATOM 819 O O . MET A 1 104 ? -3.293 29.525 13.580 1.00 62.53 104 MET A O 1
ATOM 823 N N . ASN A 1 105 ? -2.007 27.934 14.489 1.00 67.69 105 ASN A N 1
ATOM 824 C CA . ASN A 1 105 ? -0.721 28.516 14.115 1.00 67.69 105 ASN A CA 1
ATOM 825 C C . ASN A 1 105 ? -0.219 28.101 12.721 1.00 67.69 105 ASN A C 1
ATOM 827 O O . ASN A 1 105 ? 0.858 28.535 12.345 1.00 67.69 105 ASN A O 1
ATOM 831 N N . PHE A 1 106 ? -0.931 27.263 11.954 1.00 65.69 106 PHE A N 1
ATOM 832 C CA . PHE A 1 106 ? -0.492 26.941 10.582 1.00 65.69 106 PHE A CA 1
ATOM 833 C C . PHE A 1 106 ? -0.722 28.099 9.590 1.00 65.69 106 PHE A C 1
ATOM 835 O O . PHE A 1 106 ? -0.070 28.155 8.555 1.00 65.69 106 PHE A O 1
ATOM 842 N N . TYR A 1 107 ? -1.638 29.020 9.914 1.00 64.12 107 TYR A N 1
ATOM 843 C CA . TYR A 1 107 ? -2.001 30.176 9.081 1.00 64.12 107 TYR A CA 1
ATOM 844 C C . TYR A 1 107 ? -1.666 31.530 9.735 1.00 64.12 107 TYR A C 1
ATOM 846 O O . TYR A 1 107 ? -2.228 32.549 9.339 1.00 64.12 107 TYR A O 1
ATOM 854 N N . LYS A 1 108 ? -0.805 31.542 10.758 1.00 56.78 108 LYS A N 1
ATOM 855 C CA . LYS A 1 108 ? -0.164 32.772 11.243 1.00 56.78 108 LYS A CA 1
ATOM 856 C C . LYS A 1 108 ? 1.197 32.900 10.587 1.00 56.78 108 LYS A C 1
ATOM 858 O O . LYS A 1 108 ? 1.538 34.040 10.220 1.00 56.78 108 LYS A O 1
#

pLDDT: mean 88.05, std 14.84, range [44.94, 98.38]